Protein AF-A0A7C5YQ91-F1 (afdb_monomer_lite)

Secondary structure (DSSP, 8-state):
-HHHHHHHHHHHHHHHHHHHHHHHHHHHHHHHHHHHHHHHHHHHHHHHHHHHHHHHSHHHHHHHHHHTTSS-TTPPP-----

Sequence (82 aa):
MLWLVAIWLTFHTTPRTIRTFSQWRHTRAETHQLELELQSLRQHEQYLQSELERARTDLGRESLARQRGWIRKGEEPLRLGR

Structure (mmCIF, N/CA/C/O backbone):
data_AF-A0A7C5YQ91-F1
#
_entry.id   AF-A0A7C5YQ91-F1
#
loop_
_atom_site.group_PDB
_atom_site.id
_atom_site.type_symbol
_atom_site.label_atom_id
_atom_site.label_alt_id
_atom_site.label_comp_id
_atom_site.label_asym_id
_atom_site.label_entity_id
_atom_site.label_seq_id
_atom_site.pdbx_PDB_ins_code
_atom_site.Cartn_x
_atom_site.Cartn_y
_atom_site.Cartn_z
_atom_site.occupancy
_atom_site.B_iso_or_equiv
_atom_site.auth_seq_id
_atom_site.auth_comp_id
_atom_site.auth_asym_id
_atom_site.auth_atom_id
_atom_site.pdbx_PDB_model_num
ATOM 1 N N . MET A 1 1 ? 32.155 2.149 -46.215 1.00 65.75 1 MET A N 1
ATOM 2 C CA . MET A 1 1 ? 30.690 2.274 -46.394 1.00 65.75 1 MET A CA 1
ATOM 3 C C . MET A 1 1 ? 29.886 1.535 -45.324 1.00 65.75 1 MET A C 1
ATOM 5 O O . MET A 1 1 ? 29.070 2.181 -44.687 1.00 65.75 1 MET A O 1
ATOM 9 N N . LEU A 1 2 ? 30.147 0.252 -45.037 1.00 72.75 2 LEU A N 1
ATOM 10 C CA . LEU A 1 2 ? 29.432 -0.514 -43.990 1.00 72.75 2 LEU A CA 1
ATOM 11 C C . LEU A 1 2 ? 29.435 0.138 -42.591 1.00 72.75 2 LEU A C 1
ATOM 13 O O . LEU A 1 2 ? 28.410 0.158 -41.918 1.00 72.75 2 LEU A O 1
ATOM 17 N N . TRP A 1 3 ? 30.552 0.744 -42.187 1.00 70.25 3 TRP A N 1
ATOM 18 C CA . TRP A 1 3 ? 30.663 1.438 -40.898 1.00 70.25 3 TRP A CA 1
ATOM 19 C C . TRP A 1 3 ? 29.734 2.655 -40.760 1.00 70.25 3 TRP A C 1
ATOM 21 O O . TRP A 1 3 ? 29.205 2.893 -39.681 1.00 70.25 3 TRP A O 1
ATOM 31 N N . LEU A 1 4 ? 29.469 3.387 -41.848 1.00 78.19 4 LEU A N 1
ATOM 32 C CA . LEU A 1 4 ? 28.546 4.530 -41.825 1.00 78.19 4 LEU A CA 1
ATOM 33 C C . LEU A 1 4 ? 27.094 4.075 -41.652 1.00 78.19 4 LEU A C 1
ATOM 35 O O . LEU A 1 4 ? 26.340 4.705 -40.918 1.00 78.19 4 LEU A O 1
ATOM 39 N N . VAL A 1 5 ? 26.723 2.950 -42.268 1.00 75.50 5 VAL A N 1
ATOM 40 C CA . VAL A 1 5 ? 25.391 2.349 -42.110 1.00 75.50 5 VAL A CA 1
ATOM 41 C C . VAL A 1 5 ? 25.187 1.859 -40.677 1.00 75.50 5 VAL A C 1
ATOM 43 O O . VAL A 1 5 ? 24.128 2.093 -40.104 1.00 75.50 5 VAL A O 1
ATOM 46 N N . ALA A 1 6 ? 26.208 1.251 -40.065 1.00 73.00 6 ALA A N 1
ATOM 47 C CA . ALA A 1 6 ? 26.149 0.804 -38.674 1.00 73.00 6 ALA A CA 1
ATOM 48 C C . ALA A 1 6 ? 25.978 1.973 -37.685 1.00 73.00 6 ALA A C 1
ATOM 50 O O . ALA A 1 6 ? 25.143 1.893 -36.787 1.00 73.00 6 ALA A O 1
ATOM 51 N N . ILE A 1 7 ? 26.717 3.072 -37.876 1.00 73.88 7 ILE A N 1
ATOM 52 C CA . ILE A 1 7 ? 26.601 4.285 -37.046 1.00 73.88 7 ILE A CA 1
ATOM 53 C C . ILE A 1 7 ? 25.229 4.944 -37.236 1.00 73.88 7 ILE A C 1
ATOM 55 O O . ILE A 1 7 ? 24.598 5.365 -36.271 1.00 73.88 7 ILE A O 1
ATOM 59 N N . TRP A 1 8 ? 24.729 5.002 -38.469 1.00 74.94 8 TRP A N 1
ATOM 60 C CA . TRP A 1 8 ? 23.410 5.567 -38.743 1.00 74.94 8 TRP A CA 1
ATOM 61 C C . TRP A 1 8 ? 22.285 4.741 -38.100 1.00 74.94 8 TRP A C 1
ATOM 63 O O . TRP A 1 8 ? 21.361 5.306 -37.513 1.00 74.94 8 TRP A O 1
ATOM 73 N N . LEU A 1 9 ? 22.397 3.406 -38.131 1.00 69.06 9 LEU A N 1
ATOM 74 C CA . LEU A 1 9 ? 21.431 2.511 -37.495 1.00 69.06 9 LEU A CA 1
ATOM 75 C C . LEU A 1 9 ? 21.393 2.719 -35.980 1.00 69.06 9 LEU A C 1
ATOM 77 O O . LEU A 1 9 ? 20.314 2.903 -35.425 1.00 69.06 9 LEU A O 1
ATOM 81 N N . THR A 1 10 ? 22.554 2.744 -35.318 1.00 65.38 10 THR A N 1
ATOM 82 C CA . THR A 1 10 ? 22.618 2.932 -33.863 1.00 65.38 10 THR A CA 1
ATOM 83 C C . THR A 1 10 ? 22.082 4.301 -33.463 1.00 65.38 10 THR A C 1
ATOM 85 O O . THR A 1 10 ? 21.258 4.381 -32.555 1.00 65.38 10 THR A O 1
ATOM 88 N N . PHE A 1 11 ? 22.422 5.379 -34.169 1.00 66.88 11 PHE A N 1
ATOM 89 C CA . PHE A 1 11 ? 21.871 6.704 -33.862 1.00 66.88 11 PHE A CA 1
ATOM 90 C C . PHE A 1 11 ? 20.346 6.789 -34.016 1.00 66.88 11 PHE A C 1
ATOM 92 O O . PHE A 1 11 ? 19.700 7.503 -33.250 1.00 66.88 11 PHE A O 1
ATOM 99 N N . HIS A 1 12 ? 19.752 6.042 -34.949 1.00 62.81 12 HIS A N 1
ATOM 100 C CA . HIS A 1 12 ? 18.302 6.046 -35.154 1.00 62.81 12 HIS A CA 1
ATOM 101 C C . HIS A 1 12 ? 17.532 5.100 -34.225 1.00 62.81 12 HIS A C 1
ATOM 103 O O . HIS A 1 12 ? 16.414 5.422 -33.812 1.00 62.81 12 HIS A O 1
ATOM 109 N N . THR A 1 13 ? 18.094 3.942 -33.876 1.00 61.53 13 THR A N 1
ATOM 110 C CA . THR A 1 1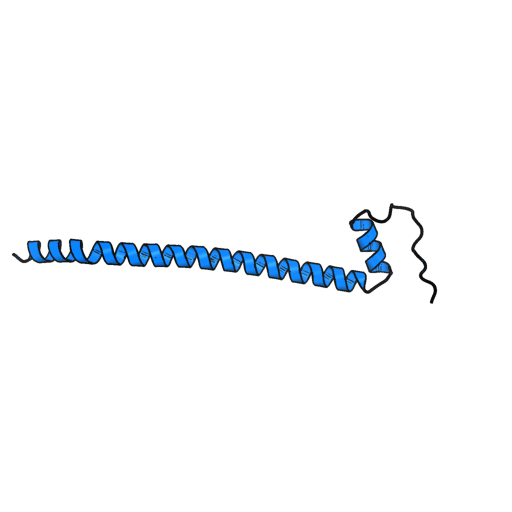3 ? 17.394 2.931 -33.066 1.00 61.53 13 THR A CA 1
ATOM 111 C C . THR A 1 13 ? 17.502 3.209 -31.570 1.00 61.53 13 THR A C 1
ATOM 113 O O . THR A 1 13 ? 16.534 3.008 -30.836 1.00 61.53 13 THR A O 1
ATOM 116 N N . THR A 1 14 ? 18.642 3.729 -31.114 1.00 61.50 14 THR A N 1
ATOM 117 C CA . THR A 1 14 ? 18.929 3.981 -29.692 1.00 61.50 14 THR A CA 1
ATOM 118 C C . THR A 1 14 ? 17.978 4.986 -29.014 1.00 61.50 14 THR A C 1
ATOM 120 O O . THR A 1 14 ? 17.531 4.712 -27.901 1.00 61.50 14 THR A O 1
ATOM 123 N N . PRO A 1 15 ? 17.571 6.122 -29.621 1.00 65.44 15 PRO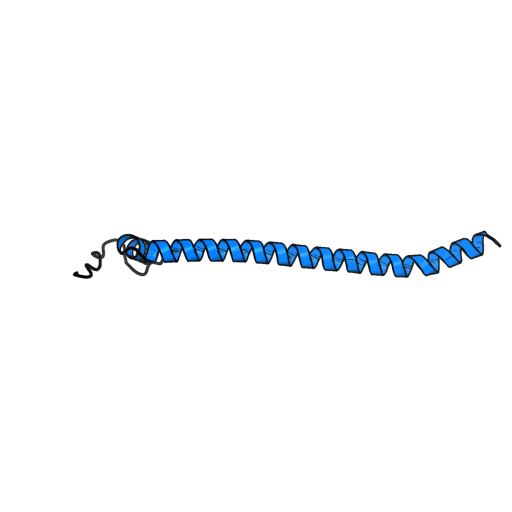 A N 1
ATOM 124 C CA . PRO A 1 15 ? 16.668 7.055 -28.944 1.00 65.44 15 PRO A CA 1
ATOM 125 C C . PRO A 1 15 ? 15.257 6.483 -28.759 1.00 65.44 15 PRO A C 1
ATOM 127 O O . PRO A 1 15 ? 14.589 6.808 -27.777 1.00 65.44 15 PRO A O 1
ATOM 130 N N . ARG A 1 16 ? 14.794 5.613 -29.669 1.00 66.06 16 ARG A N 1
ATOM 131 C CA . ARG A 1 1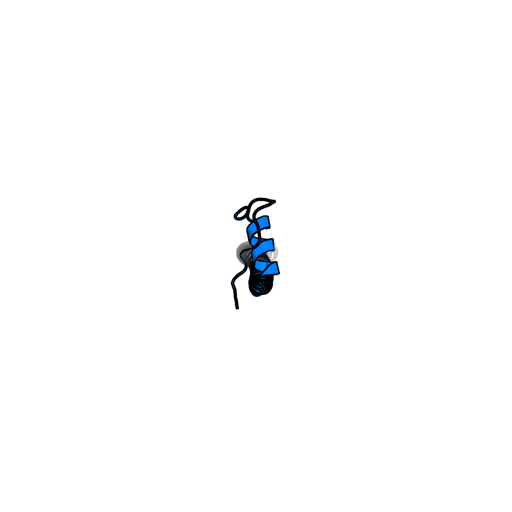6 ? 13.493 4.941 -29.528 1.00 66.06 16 ARG A CA 1
ATOM 132 C C . ARG A 1 16 ? 13.526 3.888 -28.430 1.00 66.06 16 ARG A C 1
ATOM 134 O O . ARG A 1 16 ? 12.626 3.888 -27.597 1.00 66.06 16 ARG A O 1
ATOM 141 N N . THR A 1 17 ? 14.569 3.061 -28.382 1.00 72.19 17 THR A N 1
ATOM 142 C CA . THR A 1 17 ? 14.698 2.015 -27.358 1.00 72.19 17 THR A CA 1
ATOM 143 C C . THR A 1 17 ? 14.881 2.595 -25.956 1.00 72.19 17 THR A C 1
ATOM 145 O O . THR A 1 17 ? 14.263 2.103 -25.012 1.00 72.19 17 THR A O 1
ATOM 148 N N . ILE A 1 18 ? 15.643 3.687 -25.815 1.00 73.44 18 ILE A N 1
ATOM 149 C CA . ILE A 1 18 ? 15.796 4.396 -24.536 1.00 73.44 18 ILE A CA 1
ATOM 150 C C . ILE A 1 18 ? 14.449 4.947 -24.054 1.00 73.44 18 ILE A C 1
ATOM 152 O O . ILE A 1 18 ? 14.105 4.752 -22.889 1.00 73.44 18 ILE A O 1
ATOM 156 N N . ARG A 1 19 ? 13.661 5.586 -24.933 1.00 75.81 19 ARG A N 1
ATOM 157 C CA . ARG A 1 19 ? 12.334 6.122 -24.575 1.00 75.81 19 ARG A CA 1
ATOM 158 C C . ARG A 1 19 ? 11.355 5.027 -24.162 1.00 75.81 19 ARG A C 1
ATOM 160 O O . ARG A 1 19 ? 10.668 5.177 -23.160 1.00 75.81 19 ARG A O 1
ATOM 167 N N . THR A 1 20 ? 11.302 3.915 -24.894 1.00 77.00 20 THR A N 1
ATOM 168 C CA . THR A 1 20 ? 10.423 2.795 -24.524 1.00 77.00 20 THR A CA 1
ATOM 169 C C . THR A 1 20 ? 10.847 2.153 -23.209 1.00 77.00 20 THR A C 1
ATOM 171 O O . THR A 1 20 ? 10.001 1.769 -22.409 1.00 77.00 20 THR A O 1
ATOM 174 N N . PHE A 1 21 ? 12.153 2.065 -22.947 1.00 81.56 21 PHE A N 1
ATOM 175 C CA . PHE A 1 21 ? 12.658 1.489 -21.706 1.00 81.56 21 PHE A CA 1
ATOM 176 C C . PHE A 1 21 ? 12.422 2.406 -20.501 1.00 81.56 21 PHE A C 1
ATOM 178 O O . PHE A 1 21 ? 12.075 1.918 -19.425 1.00 81.56 21 PHE A O 1
ATOM 185 N N . SER A 1 22 ? 12.563 3.726 -20.667 1.00 79.81 22 SER A N 1
ATOM 186 C CA . SER A 1 22 ? 12.238 4.681 -19.606 1.00 79.81 22 SER A CA 1
ATOM 187 C C . SER A 1 22 ? 10.741 4.700 -19.308 1.00 79.81 22 SER A C 1
ATOM 189 O O . SER A 1 22 ? 10.374 4.667 -18.138 1.00 79.81 22 SER A O 1
ATOM 191 N N . GLN A 1 23 ? 9.886 4.661 -20.336 1.00 85.25 23 GLN A N 1
ATOM 192 C CA . GLN A 1 23 ? 8.434 4.531 -20.177 1.00 85.25 23 GLN A CA 1
ATOM 193 C C . GLN A 1 23 ? 8.067 3.233 -19.458 1.00 85.25 23 GLN A C 1
ATOM 195 O O . GLN A 1 23 ? 7.358 3.272 -18.461 1.00 85.25 23 GLN A O 1
ATOM 200 N N . TRP A 1 24 ? 8.622 2.097 -19.886 1.00 87.25 24 TRP A N 1
ATOM 201 C CA . TRP A 1 24 ? 8.390 0.817 -19.222 1.00 87.25 24 TRP A CA 1
ATOM 202 C C . TRP A 1 24 ? 8.832 0.834 -17.754 1.00 87.25 24 TRP A C 1
ATOM 204 O O . TRP A 1 24 ? 8.092 0.374 -16.886 1.00 87.25 24 TRP A O 1
ATOM 214 N N . ARG A 1 25 ? 10.009 1.400 -17.447 1.00 87.19 25 ARG A N 1
ATOM 215 C CA . ARG A 1 25 ? 10.455 1.558 -16.055 1.00 87.19 25 ARG A CA 1
ATOM 216 C C . ARG A 1 25 ? 9.518 2.454 -15.252 1.00 87.19 25 ARG A C 1
ATOM 218 O O . ARG A 1 25 ? 9.250 2.131 -14.100 1.00 87.19 25 ARG A O 1
ATOM 225 N N . HIS A 1 26 ? 9.051 3.553 -15.839 1.00 88.38 26 HIS A N 1
ATOM 226 C CA . HIS A 1 26 ? 8.148 4.487 -15.175 1.00 88.38 26 HIS A CA 1
ATOM 227 C C . HIS A 1 26 ? 6.819 3.811 -14.840 1.00 88.38 26 HIS A C 1
ATOM 229 O O . HIS A 1 26 ? 6.424 3.782 -13.680 1.00 88.38 26 HIS A O 1
ATOM 235 N N . THR A 1 27 ? 6.187 3.166 -15.821 1.00 86.75 27 THR A N 1
ATOM 236 C CA . THR A 1 27 ? 4.936 2.426 -15.615 1.00 86.75 27 THR A CA 1
ATOM 237 C C . THR A 1 27 ? 5.120 1.286 -14.612 1.00 86.75 27 THR A C 1
ATOM 239 O O . THR A 1 27 ? 4.241 1.017 -13.796 1.00 86.75 27 THR A O 1
ATOM 242 N N . ARG A 1 28 ? 6.283 0.624 -14.602 1.00 90.38 28 ARG A N 1
ATOM 243 C CA . ARG A 1 28 ? 6.595 -0.406 -13.601 1.00 90.38 28 ARG A CA 1
ATOM 244 C C . ARG A 1 28 ? 6.726 0.164 -12.183 1.00 90.38 28 ARG A C 1
ATOM 246 O O . ARG A 1 28 ? 6.326 -0.492 -11.229 1.00 90.38 28 ARG A O 1
ATOM 253 N N . ALA A 1 29 ? 7.282 1.363 -12.036 1.00 88.94 29 ALA A N 1
ATOM 254 C CA . ALA A 1 29 ? 7.368 2.031 -10.741 1.00 88.94 29 ALA A CA 1
ATOM 255 C C . ALA A 1 29 ? 5.984 2.480 -10.246 1.00 88.94 29 ALA A C 1
ATOM 257 O O . ALA A 1 29 ? 5.648 2.227 -9.093 1.00 88.94 29 ALA A O 1
ATOM 258 N N . GLU A 1 30 ? 5.165 3.066 -11.124 1.00 92.25 30 GLU A N 1
ATOM 259 C CA . GLU A 1 30 ? 3.786 3.468 -10.807 1.00 92.25 30 GLU A CA 1
ATOM 260 C C . GLU A 1 30 ? 2.926 2.270 -10.402 1.00 92.25 30 GLU A C 1
ATOM 262 O O . GLU A 1 30 ? 2.244 2.309 -9.384 1.00 92.25 30 GLU A O 1
ATOM 267 N N . THR A 1 31 ? 2.991 1.172 -11.160 1.00 92.62 31 THR A N 1
ATOM 268 C CA . THR A 1 31 ? 2.241 -0.052 -10.832 1.00 92.62 31 THR A CA 1
ATOM 269 C C . THR A 1 31 ? 2.657 -0.638 -9.488 1.00 92.62 31 THR A C 1
ATOM 271 O O . THR A 1 31 ? 1.791 -1.022 -8.711 1.00 92.62 31 THR A O 1
ATOM 274 N N . HIS A 1 32 ? 3.952 -0.638 -9.168 1.00 91.31 32 HIS A N 1
ATOM 275 C CA . HIS A 1 32 ? 4.430 -1.078 -7.858 1.00 91.31 32 HIS A CA 1
ATOM 276 C C . HIS A 1 32 ? 3.950 -0.160 -6.722 1.00 91.31 32 HIS A C 1
ATOM 278 O O . HIS A 1 32 ? 3.582 -0.640 -5.653 1.00 91.31 32 HIS A O 1
ATOM 284 N N . GLN A 1 33 ? 3.933 1.161 -6.931 1.00 92.50 33 GLN A N 1
ATOM 285 C CA . GLN A 1 33 ? 3.389 2.101 -5.944 1.00 92.50 33 GLN A CA 1
ATOM 286 C C . GLN A 1 33 ? 1.895 1.864 -5.706 1.00 92.50 33 GLN A C 1
ATOM 288 O O . GLN A 1 33 ? 1.476 1.747 -4.557 1.00 92.50 33 GLN A O 1
ATOM 293 N N . LEU A 1 34 ? 1.117 1.697 -6.775 1.00 92.88 34 LEU A N 1
ATOM 294 C CA . LEU A 1 34 ? -0.310 1.385 -6.683 1.00 92.88 34 LEU A CA 1
ATOM 295 C C . LEU A 1 34 ? -0.568 0.039 -5.995 1.00 92.88 34 LEU A C 1
ATOM 297 O O . LEU A 1 34 ? -1.529 -0.098 -5.243 1.00 92.88 34 LEU A O 1
ATOM 301 N N . GLU A 1 35 ? 0.286 -0.961 -6.216 1.00 94.19 35 GLU A N 1
ATOM 302 C CA . GLU A 1 35 ? 0.175 -2.261 -5.551 1.00 94.19 35 GLU A CA 1
ATOM 303 C C . GLU A 1 35 ? 0.423 -2.153 -4.040 1.00 94.19 35 GLU A C 1
ATOM 305 O O . GLU A 1 35 ? -0.332 -2.725 -3.249 1.00 94.19 35 GLU A O 1
ATOM 310 N N . LEU A 1 36 ? 1.413 -1.353 -3.626 1.00 93.69 36 LEU A N 1
ATOM 311 C CA . LEU A 1 36 ? 1.650 -1.048 -2.213 1.00 93.69 36 LEU A CA 1
ATOM 312 C C . LEU A 1 36 ? 0.470 -0.297 -1.585 1.00 93.69 36 LEU A C 1
ATOM 314 O O . LEU A 1 36 ? 0.038 -0.643 -0.483 1.00 93.69 36 LEU A O 1
ATOM 318 N N . GLU A 1 37 ? -0.082 0.699 -2.282 1.00 93.38 37 GLU A N 1
ATOM 319 C CA . GLU A 1 37 ? -1.264 1.432 -1.821 1.00 93.38 37 GLU A CA 1
ATOM 32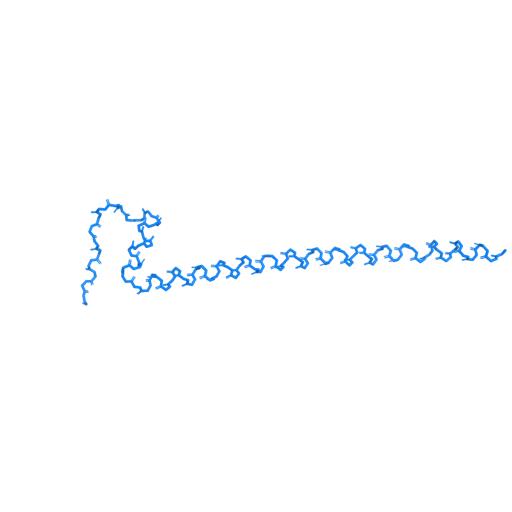0 C C . GLU A 1 37 ? -2.463 0.494 -1.652 1.00 93.38 37 GLU A C 1
ATOM 322 O O . GLU A 1 37 ? -3.077 0.468 -0.584 1.00 93.38 37 GLU A O 1
ATOM 327 N N . LEU A 1 38 ? -2.744 -0.357 -2.641 1.00 94.94 38 LEU A N 1
ATOM 328 C CA . LEU A 1 38 ? -3.802 -1.365 -2.556 1.00 94.94 38 LEU A CA 1
ATOM 329 C C . LEU A 1 38 ? -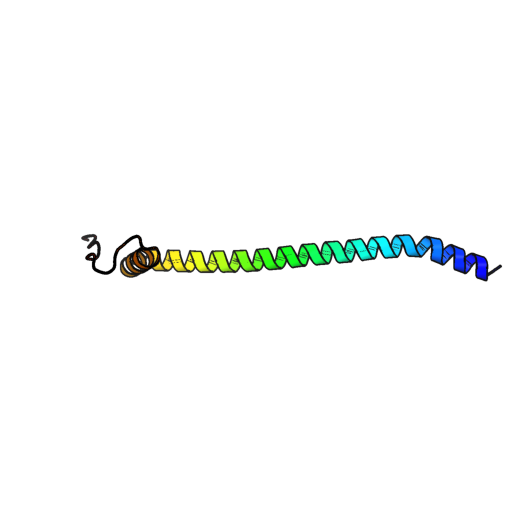3.592 -2.329 -1.387 1.00 94.94 38 LEU A C 1
ATOM 331 O O . LEU A 1 38 ? -4.551 -2.667 -0.690 1.00 94.94 38 LEU A O 1
ATOM 335 N N . GLN A 1 39 ? -2.359 -2.777 -1.150 1.00 93.75 39 GLN A N 1
ATOM 336 C CA . GLN A 1 39 ? -2.057 -3.652 -0.023 1.00 93.75 39 GLN A CA 1
ATOM 337 C C . GLN A 1 39 ? -2.316 -2.945 1.313 1.00 93.75 39 GLN A C 1
ATOM 339 O O . GLN A 1 39 ? -2.944 -3.529 2.199 1.00 93.75 39 GLN A O 1
ATOM 344 N N . SER A 1 40 ? -1.892 -1.687 1.444 1.00 93.88 40 SER A N 1
ATOM 345 C CA . SER A 1 40 ? -2.128 -0.889 2.651 1.00 93.88 40 SER A CA 1
ATOM 346 C C . SER A 1 40 ? -3.617 -0.637 2.903 1.00 93.88 40 SER A C 1
ATOM 348 O O . SER A 1 40 ? -4.083 -0.787 4.032 1.00 93.88 40 SER A O 1
ATOM 350 N N . LEU A 1 41 ? -4.391 -0.352 1.851 1.00 93.62 41 LEU A N 1
ATOM 351 C CA . LEU A 1 41 ? -5.837 -0.157 1.934 1.00 93.62 41 LEU A CA 1
ATOM 352 C C . LEU A 1 41 ? -6.549 -1.442 2.351 1.00 93.62 41 LEU A C 1
ATOM 354 O O . LEU A 1 41 ? -7.406 -1.395 3.227 1.00 93.62 41 LEU A O 1
ATOM 358 N N . ARG A 1 42 ? -6.157 -2.598 1.803 1.00 93.25 42 ARG A N 1
ATOM 359 C CA . ARG A 1 42 ? -6.706 -3.902 2.216 1.00 93.25 42 ARG A CA 1
ATOM 360 C C . ARG A 1 42 ? -6.418 -4.210 3.681 1.00 93.25 42 ARG A C 1
ATOM 362 O O . ARG A 1 42 ? -7.291 -4.712 4.381 1.00 93.25 42 ARG A O 1
ATOM 369 N N . GLN A 1 43 ? -5.213 -3.900 4.159 1.00 92.62 43 GLN A N 1
ATOM 370 C CA . GLN A 1 43 ? -4.884 -4.042 5.579 1.00 92.62 43 GLN A CA 1
ATOM 371 C C . GLN A 1 43 ? -5.741 -3.111 6.444 1.00 92.62 43 GLN A C 1
ATOM 373 O O . GLN A 1 43 ? -6.231 -3.527 7.493 1.00 92.62 43 GLN A O 1
ATOM 378 N N . HIS A 1 44 ? -5.965 -1.876 5.990 1.00 91.44 44 HIS A N 1
ATOM 379 C CA . HIS A 1 44 ? -6.845 -0.927 6.667 1.00 91.44 44 HIS A CA 1
ATOM 380 C C . HIS A 1 44 ? -8.294 -1.414 6.707 1.00 91.44 44 HIS A C 1
ATOM 382 O O . HIS A 1 44 ? -8.941 -1.341 7.746 1.00 91.44 44 HIS A O 1
ATOM 388 N N . GLU A 1 45 ? -8.797 -1.957 5.602 1.00 91.88 45 GLU A N 1
ATOM 389 C CA . GLU A 1 45 ? -10.143 -2.513 5.522 1.00 91.88 45 GLU A CA 1
ATOM 390 C C . GLU A 1 45 ? -10.312 -3.690 6.487 1.00 91.88 45 GLU A C 1
ATOM 392 O O . GLU A 1 45 ? -11.258 -3.708 7.269 1.00 91.88 45 GLU A O 1
ATOM 397 N N . GLN A 1 46 ? -9.364 -4.630 6.506 1.00 91.00 46 GLN A N 1
ATOM 398 C CA . GLN A 1 46 ? -9.379 -5.756 7.444 1.00 91.00 46 GLN A CA 1
ATOM 399 C C . GLN A 1 46 ? -9.322 -5.288 8.901 1.00 91.00 46 GLN A C 1
ATOM 401 O O . GLN A 1 46 ? -10.041 -5.810 9.756 1.00 91.00 46 GLN A O 1
ATOM 406 N N . TYR A 1 47 ? -8.496 -4.281 9.189 1.00 88.25 47 TYR A N 1
ATOM 407 C CA . TYR A 1 47 ? -8.429 -3.670 10.510 1.00 88.25 47 TYR A CA 1
ATOM 408 C C . TYR A 1 47 ? -9.786 -3.078 10.912 1.00 88.25 47 TYR A C 1
ATOM 410 O O . TYR A 1 47 ? -10.304 -3.408 11.980 1.00 88.25 47 TYR A O 1
ATOM 418 N N . LEU A 1 48 ? -10.401 -2.277 10.040 1.00 86.75 48 LEU A N 1
ATOM 419 C CA . LEU A 1 48 ? -11.703 -1.659 10.287 1.00 86.75 48 LEU A CA 1
ATOM 420 C C . LEU A 1 48 ? -12.820 -2.697 10.426 1.00 86.75 48 LEU A C 1
ATOM 422 O O . LEU A 1 48 ? -13.647 -2.576 11.324 1.00 86.75 48 LEU A O 1
ATOM 426 N N . GLN A 1 49 ? -12.823 -3.749 9.607 1.00 87.88 49 GLN A N 1
ATOM 427 C CA . GLN A 1 49 ? -13.756 -4.869 9.751 1.00 87.88 49 GLN A CA 1
ATOM 428 C C . GLN A 1 49 ? -13.593 -5.552 11.114 1.00 87.88 49 GLN A C 1
ATOM 430 O O . GLN A 1 49 ? -14.583 -5.841 11.783 1.00 87.88 49 GLN A O 1
ATOM 435 N N . SER A 1 50 ? -12.354 -5.745 11.576 1.00 84.19 50 SER A N 1
ATOM 436 C CA . SER A 1 50 ? -12.097 -6.309 12.905 1.00 84.19 50 SER A CA 1
ATOM 437 C C . SER A 1 50 ? -12.570 -5.389 14.037 1.00 84.19 50 SER A C 1
ATOM 439 O O . SER A 1 50 ? -13.098 -5.870 15.041 1.00 84.19 50 SER A O 1
ATOM 441 N N . GLU A 1 51 ? -12.433 -4.067 13.881 1.00 82.12 51 GLU A N 1
ATOM 442 C CA . GLU A 1 51 ? -12.986 -3.100 14.831 1.00 82.12 51 GLU A CA 1
ATOM 443 C C . GLU A 1 51 ? -14.517 -3.117 14.827 1.00 82.12 51 GLU A C 1
ATOM 445 O O . GLU A 1 51 ? -15.118 -3.075 15.898 1.00 82.12 51 GLU A O 1
ATOM 450 N N . LEU A 1 52 ? -15.157 -3.221 13.659 1.00 81.69 52 LEU A N 1
ATOM 451 C CA . LEU A 1 52 ? -16.615 -3.311 13.547 1.00 81.69 52 LEU A CA 1
ATOM 452 C C . LEU A 1 52 ? -17.158 -4.582 14.207 1.00 81.69 52 LEU A C 1
ATOM 454 O O . LEU A 1 52 ?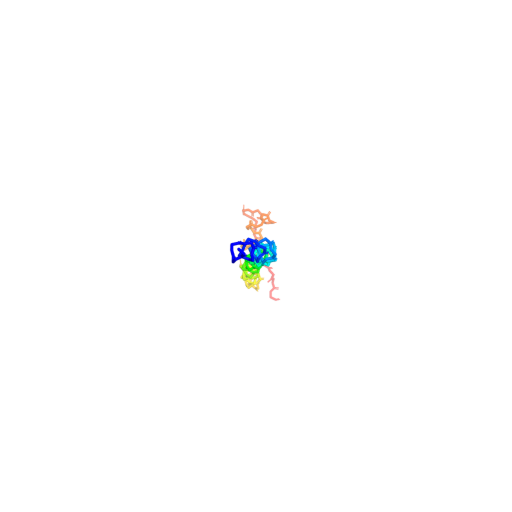 -18.113 -4.501 14.977 1.00 81.69 52 LEU A O 1
ATOM 458 N N . GLU A 1 53 ? -16.528 -5.737 13.985 1.00 80.50 53 GLU A N 1
ATOM 459 C CA . GLU A 1 53 ? -16.923 -6.986 14.649 1.00 80.50 53 GLU A CA 1
ATOM 460 C C . GLU A 1 53 ? -16.717 -6.915 16.167 1.00 80.50 53 GLU A C 1
ATOM 462 O O . GLU A 1 53 ? -17.578 -7.347 16.935 1.00 80.50 53 GLU A O 1
ATOM 467 N N . ARG A 1 54 ? -15.635 -6.284 16.645 1.00 76.31 54 ARG A N 1
ATOM 468 C CA . ARG A 1 54 ? -15.481 -6.002 18.083 1.00 76.31 54 ARG A CA 1
ATOM 469 C C . ARG A 1 54 ? -16.611 -5.102 18.583 1.00 76.31 54 ARG A C 1
ATOM 471 O O . ARG A 1 54 ? -17.245 -5.424 19.586 1.00 76.31 54 ARG A O 1
ATOM 478 N N . ALA A 1 55 ? -16.923 -4.029 17.861 1.00 76.00 55 ALA A N 1
ATOM 479 C CA . ALA A 1 55 ? -18.008 -3.104 18.185 1.00 76.00 55 ALA A CA 1
ATOM 480 C C . ALA A 1 55 ? -19.418 -3.714 18.053 1.00 76.00 55 ALA A C 1
ATOM 482 O O . ALA A 1 55 ? -20.398 -3.087 18.450 1.00 76.00 55 ALA A O 1
ATOM 483 N N . ARG A 1 56 ? -19.557 -4.930 17.522 1.00 78.56 56 ARG A N 1
ATOM 484 C CA . ARG A 1 56 ? -20.834 -5.651 17.492 1.00 78.56 56 ARG A CA 1
ATOM 485 C C . ARG A 1 56 ? -21.226 -6.203 18.864 1.00 78.56 56 ARG A C 1
ATOM 487 O O . ARG A 1 56 ? -22.408 -6.378 19.141 1.00 78.56 56 ARG A O 1
ATOM 494 N N . THR A 1 57 ? -20.243 -6.467 19.721 1.00 77.56 57 THR A N 1
ATOM 495 C CA . THR A 1 57 ? -20.456 -6.930 21.100 1.00 77.56 57 THR A CA 1
ATOM 496 C C . THR A 1 57 ? -20.390 -5.758 22.076 1.00 77.56 57 THR A C 1
ATOM 498 O O . THR A 1 57 ? -19.578 -4.854 21.895 1.00 77.56 57 THR A O 1
ATOM 501 N N . ASP A 1 58 ? -21.197 -5.764 23.138 1.00 70.06 58 ASP A N 1
ATOM 502 C CA . ASP A 1 58 ? -21.183 -4.686 24.146 1.00 70.06 58 ASP A CA 1
ATOM 503 C C . ASP A 1 58 ? -19.815 -4.542 24.822 1.00 70.06 58 ASP A C 1
ATOM 505 O O . ASP A 1 58 ? -19.259 -3.447 24.896 1.00 70.06 58 ASP A O 1
ATOM 509 N N . LEU A 1 59 ? -19.203 -5.671 25.189 1.00 72.81 59 LEU A N 1
ATOM 510 C CA . LEU A 1 59 ? -17.848 -5.718 25.745 1.00 72.81 59 LEU A CA 1
ATOM 511 C C . LEU A 1 59 ? -16.799 -5.165 24.769 1.00 72.81 59 LEU A C 1
ATOM 513 O O . LEU A 1 59 ? -15.875 -4.454 25.172 1.00 72.81 59 LEU A O 1
ATOM 517 N N . GLY A 1 60 ? -16.934 -5.464 23.476 1.00 72.31 60 GLY A N 1
ATOM 518 C CA . GLY A 1 60 ? -16.017 -4.962 22.462 1.00 72.31 60 GLY A CA 1
ATOM 519 C C . GLY A 1 60 ? -16.216 -3.471 22.165 1.00 72.31 60 GLY A C 1
ATOM 520 O O . GLY A 1 60 ? -15.215 -2.765 22.023 1.00 72.31 60 GLY A O 1
ATOM 521 N N . ARG A 1 61 ? -17.455 -2.950 22.198 1.00 71.06 61 ARG A N 1
ATOM 522 C CA . ARG A 1 61 ? -17.743 -1.500 22.143 1.00 71.06 61 ARG A CA 1
ATOM 523 C C . ARG A 1 61 ? -17.081 -0.751 23.283 1.00 71.06 61 ARG A C 1
ATOM 525 O O . ARG A 1 61 ? -16.421 0.256 23.043 1.00 71.06 61 ARG A O 1
ATOM 532 N N . GLU A 1 62 ? -17.203 -1.258 24.504 1.00 72.62 62 GLU A N 1
ATOM 533 C CA . GLU A 1 62 ? -16.551 -0.657 25.666 1.00 72.62 62 GLU A CA 1
ATOM 534 C C . GLU A 1 62 ? -15.030 -0.688 25.557 1.00 72.62 62 GLU A C 1
ATOM 536 O O . GLU A 1 62 ? -14.366 0.301 25.870 1.00 72.62 62 GLU A O 1
ATOM 541 N N . SER A 1 63 ? -14.459 -1.808 25.103 1.00 73.88 63 SER A N 1
ATOM 542 C CA . SER A 1 63 ? -13.010 -1.915 24.923 1.00 73.88 63 SER A CA 1
ATOM 543 C C . SER A 1 63 ? -12.490 -0.896 23.903 1.00 73.88 63 SER A C 1
ATOM 545 O O . SER A 1 63 ? -11.498 -0.218 24.169 1.00 73.88 63 SER A O 1
ATOM 547 N N . LEU A 1 64 ? -13.211 -0.709 22.791 1.00 74.69 64 LEU A N 1
ATOM 548 C CA . LEU A 1 64 ? -12.883 0.269 21.756 1.00 74.69 64 LEU A CA 1
ATOM 549 C C . LEU A 1 64 ? -13.065 1.702 22.249 1.00 74.69 64 LEU A C 1
ATOM 551 O O . LEU A 1 64 ? -12.212 2.547 21.992 1.00 74.69 64 LEU A O 1
ATOM 555 N N . ALA A 1 65 ? -14.138 1.982 22.988 1.00 75.44 65 ALA A N 1
ATOM 556 C CA . ALA A 1 65 ? -14.384 3.300 23.558 1.00 75.44 65 ALA A CA 1
ATOM 557 C C . ALA A 1 65 ? -13.321 3.677 24.604 1.00 75.44 65 ALA A C 1
ATOM 559 O O . ALA A 1 65 ? -12.857 4.816 24.619 1.00 75.44 65 ALA A O 1
ATOM 560 N N . ARG A 1 66 ? -12.851 2.721 25.421 1.00 75.50 66 ARG A N 1
ATOM 561 C CA . ARG A 1 66 ? -11.699 2.928 26.318 1.00 75.50 66 ARG A CA 1
ATOM 562 C C . ARG A 1 66 ? -10.396 3.128 25.539 1.00 75.50 66 ARG A C 1
ATOM 564 O O . ARG A 1 66 ? -9.622 4.013 25.889 1.00 75.50 66 ARG A O 1
ATOM 571 N N . GLN A 1 67 ? -10.155 2.357 24.475 1.00 77.50 67 GLN A N 1
ATOM 572 C CA . GLN A 1 67 ? -8.947 2.477 23.647 1.00 77.50 67 GLN A CA 1
ATOM 573 C C . GLN A 1 67 ? -8.889 3.812 22.883 1.00 77.50 67 GLN A C 1
ATOM 575 O O . GLN A 1 67 ? -7.820 4.406 22.775 1.00 77.50 67 GLN A O 1
ATOM 580 N N . ARG A 1 68 ? -10.037 4.320 22.411 1.00 79.19 68 ARG A N 1
ATOM 581 C CA . ARG A 1 68 ? -10.182 5.658 21.805 1.00 79.19 68 ARG A CA 1
ATOM 582 C C . ARG A 1 68 ? -10.240 6.797 22.833 1.00 79.19 68 ARG A C 1
ATOM 584 O O . ARG A 1 68 ? -10.292 7.958 22.438 1.00 79.19 68 ARG A O 1
ATOM 591 N N . GLY A 1 69 ? -10.230 6.487 24.132 1.00 75.75 69 GLY A N 1
ATOM 592 C CA . GLY A 1 69 ? -10.273 7.476 25.214 1.00 75.75 69 GLY A CA 1
ATOM 593 C C . GLY A 1 69 ? -11.629 8.163 25.399 1.00 75.75 69 GLY A C 1
ATOM 594 O O . GLY A 1 69 ? -11.702 9.186 26.072 1.00 75.75 69 GLY A O 1
ATOM 595 N N . TRP A 1 70 ? -12.698 7.619 24.813 1.00 73.50 70 TRP A N 1
ATOM 596 C CA . TRP A 1 70 ? -14.069 8.119 24.960 1.00 73.50 70 TRP A CA 1
ATOM 597 C C . TRP A 1 70 ? -14.691 7.754 26.313 1.00 73.50 70 TRP A C 1
ATOM 599 O O . TRP A 1 70 ? -15.620 8.424 26.745 1.00 73.50 70 TRP A O 1
ATOM 609 N N . ILE A 1 71 ? -14.172 6.718 26.981 1.00 66.50 71 ILE A N 1
ATOM 610 C CA . ILE A 1 71 ? -14.567 6.310 28.338 1.00 66.50 71 ILE A CA 1
ATOM 611 C C . ILE A 1 71 ? -13.316 6.302 29.218 1.00 66.50 71 ILE A C 1
ATOM 613 O O . ILE A 1 71 ? -12.304 5.688 28.858 1.00 66.50 71 ILE A O 1
ATOM 617 N N . ARG A 1 72 ? -13.363 6.970 30.377 1.00 63.88 72 ARG A N 1
ATOM 618 C CA . ARG A 1 72 ? -12.233 6.997 31.320 1.00 63.88 72 ARG A CA 1
ATOM 619 C C . ARG A 1 72 ? -12.134 5.678 32.090 1.00 63.88 72 ARG A C 1
ATOM 621 O O . ARG A 1 72 ? -13.122 5.002 32.368 1.00 63.88 72 ARG A O 1
ATOM 628 N N . LYS A 1 73 ? -10.906 5.297 32.459 1.00 57.25 73 LYS A N 1
ATOM 629 C CA . LYS A 1 73 ? -10.629 4.114 33.293 1.00 57.25 73 LYS A CA 1
ATOM 630 C C . LYS A 1 73 ? -11.348 4.284 34.645 1.00 57.25 73 LYS A C 1
ATOM 632 O O . LYS A 1 73 ? -10.892 5.071 35.466 1.00 57.25 73 LYS A O 1
ATOM 637 N N . GLY A 1 74 ? -12.459 3.572 34.852 1.00 61.88 74 GLY A N 1
ATOM 638 C CA . GLY A 1 74 ? -13.245 3.612 36.095 1.00 61.88 74 GLY A CA 1
ATOM 639 C C . GLY A 1 74 ? -14.704 4.065 35.954 1.00 61.88 74 GLY A C 1
ATOM 640 O O . GLY A 1 74 ? -15.429 3.984 36.936 1.00 61.88 74 GLY A O 1
ATOM 641 N N . GLU A 1 75 ? -15.156 4.497 34.772 1.00 60.00 75 GLU A N 1
ATOM 642 C CA . GLU A 1 75 ? -16.590 4.710 34.518 1.00 60.00 75 GLU A CA 1
ATOM 643 C C . GLU A 1 75 ? -17.303 3.359 34.341 1.00 60.00 75 GLU A C 1
ATOM 645 O O . GLU A 1 75 ? -16.834 2.488 33.596 1.00 60.00 75 GLU A O 1
ATOM 650 N N . GLU A 1 76 ? -18.405 3.169 35.078 1.00 59.34 76 GLU A N 1
ATOM 651 C CA . GLU A 1 76 ? -19.209 1.945 35.042 1.00 59.34 76 GLU A CA 1
ATOM 652 C C . GLU A 1 76 ? -19.731 1.667 33.621 1.00 59.34 76 GLU A C 1
ATOM 654 O O . GLU A 1 76 ? -20.092 2.599 32.897 1.00 59.34 76 GLU A O 1
ATOM 659 N N . PRO A 1 77 ? -19.767 0.389 33.200 1.00 58.22 77 PRO A N 1
ATOM 660 C CA . PRO A 1 77 ? -20.256 0.014 31.880 1.00 58.22 77 PRO A CA 1
ATOM 661 C C . PRO A 1 77 ? -21.698 0.494 31.684 1.00 58.22 77 PRO A C 1
ATOM 663 O O . PRO A 1 77 ? -22.533 0.320 32.578 1.00 58.22 77 PRO A O 1
ATOM 666 N N . LEU A 1 78 ? -22.006 1.065 30.510 1.00 60.38 78 LEU A N 1
ATOM 667 C CA . LEU A 1 78 ? -23.383 1.343 30.096 1.00 60.38 78 LEU A CA 1
ATOM 668 C C . LEU A 1 78 ? -24.127 0.005 30.033 1.00 60.38 78 LEU A C 1
ATOM 670 O O . LEU A 1 78 ? -24.109 -0.692 29.020 1.00 60.38 78 LEU A O 1
ATOM 674 N N . ARG A 1 79 ? -24.787 -0.362 31.136 1.00 58.09 79 ARG A N 1
ATOM 675 C CA . ARG A 1 79 ? -25.765 -1.445 31.180 1.00 58.09 79 ARG A CA 1
ATOM 676 C C . ARG A 1 79 ? -26.946 -1.013 30.321 1.00 58.09 79 ARG A C 1
ATOM 678 O O . ARG A 1 79 ? -27.911 -0.444 30.826 1.00 58.09 79 ARG A O 1
ATOM 685 N N . LEU A 1 80 ? -26.852 -1.243 29.015 1.00 56.03 80 LEU A N 1
ATOM 686 C CA . LEU A 1 80 ? -28.005 -1.197 28.131 1.00 56.03 80 LEU A CA 1
ATOM 687 C C . LEU A 1 80 ? -28.902 -2.359 28.557 1.00 56.03 80 LEU A C 1
ATOM 689 O O . LEU A 1 80 ? -28.655 -3.522 28.245 1.00 56.03 80 LEU A O 1
ATOM 693 N N . GLY A 1 81 ? -29.864 -2.028 29.417 1.00 50.03 81 GLY A N 1
ATOM 694 C CA . GLY A 1 81 ? -30.909 -2.934 29.853 1.00 50.03 81 GLY A CA 1
ATOM 695 C C . GLY A 1 81 ? -31.641 -3.500 28.641 1.00 50.03 81 GLY A C 1
ATOM 696 O O . GLY A 1 81 ? -31.976 -2.758 27.724 1.00 50.03 81 GLY A O 1
ATOM 697 N N . ARG A 1 82 ? -31.790 -4.822 28.699 1.00 43.50 82 ARG A N 1
ATOM 698 C CA . ARG A 1 82 ? -32.531 -5.756 27.845 1.00 43.50 82 ARG A CA 1
ATOM 699 C C . ARG A 1 82 ? -33.587 -5.171 26.907 1.00 43.50 82 ARG A C 1
ATOM 701 O O . ARG A 1 82 ? -34.479 -4.455 27.410 1.00 43.50 82 ARG A O 1
#

Foldseek 3Di:
DVVVVVVVVCVVVVVVVVVVVVVVVVVVVVVVVVVVVVVVVVVVVVVVVVLVVLCVDQNSVVVVCVVVVVDDDPDDRPPPDD

Radius of gyration: 29.89 Å; chains: 1; bounding box: 63×15×82 Å

pLDDT: mean 77.02, std 12.14, range [43.5, 94.94]